Protein AF-A0A496Q252-F1 (afdb_monomer_lite)

Structure (mmCIF, N/CA/C/O backbone):
data_AF-A0A496Q252-F1
#
_entry.id   AF-A0A496Q252-F1
#
loop_
_atom_site.group_PDB
_atom_site.id
_atom_site.type_symbol
_atom_site.label_atom_id
_atom_site.label_alt_id
_atom_site.label_comp_id
_atom_site.label_asym_id
_atom_site.label_entity_id
_atom_site.label_seq_id
_atom_site.pdbx_PDB_ins_code
_atom_site.Cartn_x
_atom_site.Cartn_y
_atom_site.Cartn_z
_atom_site.occupancy
_atom_site.B_iso_or_equiv
_atom_site.auth_seq_id
_atom_site.auth_comp_id
_atom_site.auth_asym_id
_atom_site.auth_atom_id
_atom_site.pdbx_PDB_model_num
ATOM 1 N N . MET A 1 1 ? 22.575 -12.808 -29.974 1.00 61.84 1 MET A N 1
ATOM 2 C CA . MET A 1 1 ? 21.930 -11.488 -29.764 1.00 61.84 1 MET A CA 1
ATOM 3 C C . MET A 1 1 ? 20.449 -11.623 -29.389 1.00 61.84 1 MET A C 1
ATOM 5 O O . MET A 1 1 ? 20.064 -11.072 -28.369 1.00 61.84 1 MET A O 1
ATOM 9 N N . ALA A 1 2 ? 19.651 -12.430 -30.106 1.00 67.44 2 ALA A N 1
ATOM 10 C CA . ALA A 1 2 ? 18.228 -12.668 -29.800 1.00 67.44 2 ALA A CA 1
ATOM 11 C C . ALA A 1 2 ? 17.941 -13.207 -28.378 1.00 67.44 2 ALA A C 1
ATOM 13 O O . ALA A 1 2 ? 17.053 -12.701 -27.701 1.00 67.44 2 ALA A O 1
ATOM 14 N N . ALA A 1 3 ? 18.739 -14.159 -27.874 1.00 73.56 3 ALA A N 1
ATOM 15 C CA . ALA A 1 3 ? 18.560 -14.714 -26.525 1.00 73.56 3 ALA A CA 1
ATOM 16 C C . ALA A 1 3 ? 18.685 -13.662 -25.401 1.00 73.56 3 ALA A C 1
ATOM 18 O O . ALA A 1 3 ? 17.952 -13.711 -24.421 1.00 73.56 3 ALA A O 1
ATOM 19 N N . LYS A 1 4 ? 19.560 -12.660 -25.574 1.00 69.56 4 LYS A N 1
ATOM 20 C CA . LYS A 1 4 ? 19.781 -11.590 -24.588 1.00 69.56 4 LYS A CA 1
ATOM 21 C C . LYS A 1 4 ? 18.603 -10.610 -24.527 1.00 69.56 4 LYS A C 1
ATOM 23 O O . LYS A 1 4 ? 18.267 -10.132 -23.452 1.00 69.56 4 LYS A O 1
ATOM 28 N N . LEU A 1 5 ? 17.950 -10.356 -25.664 1.00 75.56 5 LEU A N 1
ATOM 29 C CA . LEU A 1 5 ? 16.748 -9.516 -25.736 1.00 75.56 5 LEU A CA 1
ATOM 30 C C . LEU A 1 5 ? 15.533 -10.203 -25.089 1.00 75.56 5 LEU A C 1
ATOM 32 O O . LEU A 1 5 ? 14.751 -9.548 -24.403 1.00 75.56 5 LEU A O 1
ATOM 36 N N . ILE A 1 6 ? 15.409 -11.524 -25.251 1.00 77.00 6 ILE A N 1
ATOM 37 C CA . ILE A 1 6 ? 14.351 -12.326 -24.617 1.00 77.00 6 ILE A CA 1
ATOM 38 C C . ILE A 1 6 ? 14.518 -12.343 -23.090 1.00 77.00 6 ILE A C 1
ATOM 40 O O . ILE A 1 6 ? 13.535 -12.151 -22.373 1.00 77.00 6 ILE A O 1
ATOM 44 N N . ASP A 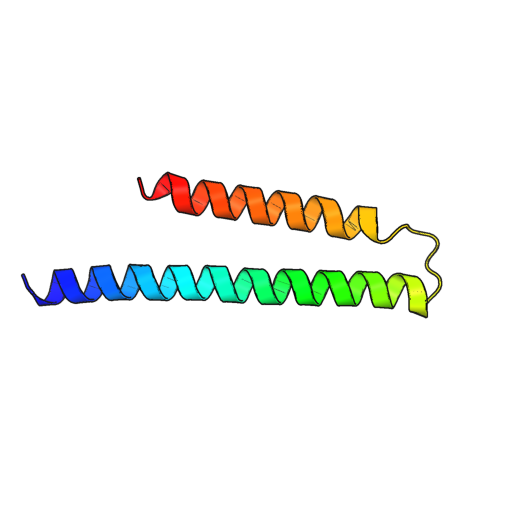1 7 ? 15.745 -12.514 -22.583 1.00 76.50 7 ASP A N 1
ATOM 45 C CA . ASP A 1 7 ? 15.994 -12.543 -21.135 1.00 76.50 7 ASP A CA 1
ATOM 46 C C . ASP A 1 7 ? 15.714 -11.184 -20.473 1.00 76.50 7 ASP A C 1
ATOM 48 O O . ASP A 1 7 ? 15.039 -11.124 -19.448 1.00 76.50 7 ASP A O 1
ATOM 52 N N . LEU A 1 8 ? 16.118 -10.076 -21.111 1.00 75.00 8 LEU A N 1
ATOM 53 C CA . LEU A 1 8 ? 15.821 -8.715 -20.639 1.00 75.00 8 LEU A CA 1
ATOM 54 C C . LEU A 1 8 ? 14.310 -8.436 -20.582 1.00 75.00 8 LEU A C 1
ATOM 56 O O . LEU A 1 8 ? 13.807 -7.898 -19.591 1.00 75.00 8 LEU A O 1
ATOM 60 N N . GLY A 1 9 ? 13.569 -8.848 -21.615 1.00 75.12 9 GLY A N 1
ATOM 61 C CA . GLY A 1 9 ? 12.112 -8.707 -21.651 1.00 75.12 9 GLY A CA 1
ATOM 62 C C . GLY A 1 9 ? 11.401 -9.555 -20.592 1.00 75.12 9 GLY A C 1
ATOM 63 O O . GLY A 1 9 ? 10.408 -9.114 -20.006 1.00 75.12 9 GLY A O 1
ATOM 64 N N . ARG A 1 10 ? 11.916 -10.756 -20.309 1.00 77.12 10 ARG A N 1
ATOM 65 C CA . ARG A 1 10 ? 11.381 -11.650 -19.273 1.00 77.12 10 ARG A CA 1
ATOM 66 C C . ARG A 1 10 ? 11.672 -11.123 -17.865 1.00 77.12 10 ARG A C 1
ATOM 68 O O . ARG A 1 10 ? 10.779 -11.155 -17.021 1.00 77.12 10 ARG A O 1
ATOM 75 N N . LEU A 1 11 ? 12.870 -10.582 -17.635 1.00 78.00 11 LEU A N 1
ATOM 76 C CA . LEU A 1 11 ? 13.264 -9.977 -16.360 1.00 78.00 11 LEU A CA 1
ATOM 77 C C . LEU A 1 11 ? 12.391 -8.760 -16.018 1.00 78.00 11 LEU A C 1
ATOM 79 O O . LEU A 1 11 ? 11.965 -8.604 -14.876 1.00 78.00 11 LEU A O 1
ATOM 83 N N . SER A 1 12 ? 12.080 -7.929 -17.020 1.00 82.62 12 SER A N 1
ATOM 84 C CA . SER A 1 12 ? 11.201 -6.764 -16.860 1.00 82.62 12 SER A CA 1
ATOM 85 C C . SER A 1 12 ? 9.776 -7.170 -16.456 1.00 82.62 12 SER A C 1
ATOM 87 O O . SER A 1 12 ? 9.249 -6.672 -15.462 1.00 82.62 12 SER A O 1
ATOM 89 N N . ARG A 1 13 ? 9.178 -8.157 -17.141 1.00 84.88 13 ARG A N 1
ATOM 90 C CA . ARG A 1 13 ? 7.827 -8.649 -16.804 1.00 84.88 13 ARG A CA 1
ATOM 91 C C . ARG A 1 13 ? 7.758 -9.322 -15.440 1.00 84.88 13 ARG A C 1
ATOM 93 O O . ARG A 1 13 ? 6.827 -9.054 -14.692 1.00 84.88 13 ARG A O 1
ATOM 100 N N . ALA A 1 14 ? 8.726 -10.177 -15.113 1.00 86.50 14 ALA A N 1
ATOM 101 C CA . ALA A 1 14 ? 8.761 -10.849 -13.815 1.00 86.50 14 ALA A CA 1
ATOM 102 C C . ALA A 1 14 ? 8.830 -9.838 -12.664 1.00 86.50 14 ALA A C 1
ATOM 104 O O . ALA A 1 14 ? 8.186 -10.019 -11.635 1.00 86.50 14 ALA A O 1
ATOM 105 N N . HIS A 1 15 ? 9.568 -8.745 -12.859 1.00 87.06 15 HIS A N 1
ATOM 106 C CA . HIS A 1 15 ? 9.675 -7.697 -11.858 1.00 87.06 15 HIS A CA 1
ATOM 107 C C . HIS A 1 15 ? 8.387 -6.876 -11.716 1.00 87.06 15 HIS A C 1
ATOM 109 O O . HIS A 1 15 ? 7.991 -6.581 -10.593 1.00 87.06 15 HIS A O 1
ATOM 115 N N . LEU A 1 16 ? 7.711 -6.541 -12.822 1.00 87.50 16 LEU A N 1
ATOM 116 C CA . LEU A 1 16 ? 6.401 -5.877 -12.772 1.00 87.50 16 LEU A CA 1
ATOM 117 C C . LEU A 1 16 ? 5.354 -6.751 -12.066 1.00 87.50 16 LEU A C 1
ATOM 119 O O . LEU A 1 16 ? 4.652 -6.262 -11.186 1.00 87.50 16 LEU A O 1
ATOM 123 N N . LEU A 1 17 ? 5.318 -8.050 -12.381 1.00 90.88 17 LEU A N 1
ATOM 124 C CA . LEU A 1 17 ? 4.445 -9.018 -11.707 1.00 90.88 17 LEU A CA 1
ATOM 125 C C . LEU A 1 17 ? 4.755 -9.125 -10.211 1.00 90.88 17 LEU A C 1
ATOM 127 O O . LEU A 1 17 ? 3.843 -9.187 -9.393 1.00 90.88 17 LEU A O 1
ATOM 131 N N . PHE A 1 18 ? 6.034 -9.122 -9.834 1.00 92.12 18 PHE A N 1
ATOM 132 C CA . PHE A 1 18 ? 6.428 -9.124 -8.427 1.00 92.12 18 PHE A CA 1
ATOM 133 C C . PHE A 1 18 ? 5.907 -7.882 -7.691 1.00 92.12 18 PHE A C 1
ATOM 135 O O . PHE A 1 18 ? 5.385 -7.994 -6.583 1.00 92.12 18 PHE A O 1
ATOM 142 N N . LEU A 1 19 ? 6.013 -6.710 -8.320 1.00 92.50 19 LEU A N 1
ATOM 143 C CA . LEU A 1 19 ? 5.552 -5.440 -7.763 1.00 92.50 19 LEU A CA 1
ATOM 144 C C . LEU A 1 19 ? 4.024 -5.430 -7.591 1.00 92.50 19 LEU A C 1
ATOM 146 O O . LEU A 1 19 ? 3.521 -5.024 -6.544 1.00 92.50 19 LEU A O 1
ATOM 150 N N . GLU A 1 20 ? 3.293 -5.955 -8.572 1.00 92.62 20 GLU A N 1
ATOM 151 C CA . GLU A 1 20 ? 1.838 -6.120 -8.513 1.00 92.62 20 GLU A CA 1
ATOM 152 C C . GLU A 1 20 ? 1.410 -7.066 -7.378 1.00 92.62 20 GLU A C 1
ATOM 154 O O . GLU A 1 20 ? 0.571 -6.705 -6.550 1.00 92.62 20 GLU A O 1
ATOM 159 N N . ILE A 1 21 ? 2.041 -8.240 -7.269 1.00 96.25 21 ILE A N 1
ATOM 160 C CA . ILE A 1 21 ? 1.771 -9.201 -6.187 1.00 96.25 21 ILE A CA 1
ATOM 161 C C . ILE A 1 21 ? 2.066 -8.570 -4.821 1.00 96.25 21 ILE A C 1
ATOM 163 O O . ILE A 1 21 ? 1.278 -8.725 -3.885 1.00 96.25 21 ILE A O 1
ATOM 167 N N . ALA A 1 22 ? 3.169 -7.829 -4.695 1.00 95.00 22 ALA A N 1
ATOM 168 C CA . ALA A 1 22 ? 3.516 -7.143 -3.455 1.00 95.00 22 ALA A CA 1
ATOM 169 C C . ALA A 1 22 ? 2.427 -6.140 -3.037 1.00 95.00 22 ALA A C 1
ATOM 171 O O . ALA A 1 22 ? 2.023 -6.128 -1.871 1.00 95.00 22 ALA A O 1
ATOM 172 N N . TRP A 1 23 ? 1.891 -5.358 -3.979 1.00 96.62 23 TRP A N 1
ATOM 173 C CA . TRP A 1 23 ? 0.774 -4.446 -3.713 1.00 96.62 23 TRP A CA 1
ATOM 174 C C . TRP A 1 23 ? -0.483 -5.174 -3.238 1.00 96.62 23 TRP A C 1
ATOM 176 O O . TRP A 1 23 ? -1.098 -4.746 -2.258 1.00 96.62 23 TRP A O 1
ATOM 186 N N . VAL A 1 24 ? -0.835 -6.298 -3.868 1.00 97.56 24 VAL A N 1
ATOM 187 C CA . VAL A 1 24 ? -1.981 -7.121 -3.447 1.00 97.56 24 VAL A CA 1
ATOM 188 C C . VAL A 1 24 ? -1.814 -7.593 -1.999 1.00 97.56 24 VAL A C 1
ATOM 190 O O . VAL A 1 24 ? -2.739 -7.459 -1.194 1.00 97.56 24 VAL A O 1
ATOM 193 N N . VAL A 1 25 ? -0.625 -8.079 -1.633 1.00 97.69 25 VAL A N 1
ATOM 194 C CA . VAL A 1 25 ? -0.324 -8.527 -0.263 1.00 97.69 25 VAL A CA 1
ATOM 195 C C . VAL A 1 25 ? -0.418 -7.370 0.740 1.00 97.69 25 VAL A C 1
ATOM 197 O O . VAL A 1 25 ? -0.993 -7.532 1.820 1.00 97.69 25 VAL A O 1
ATOM 200 N N . ILE A 1 26 ? 0.091 -6.186 0.389 1.00 96.94 26 ILE A N 1
ATOM 201 C CA . ILE A 1 26 ? 0.022 -4.991 1.244 1.00 96.94 26 ILE A CA 1
ATOM 202 C C . ILE A 1 26 ? -1.431 -4.570 1.489 1.00 96.94 26 ILE A C 1
ATOM 204 O O . ILE A 1 26 ? -1.804 -4.298 2.635 1.00 96.94 26 ILE A O 1
ATOM 208 N N . ILE A 1 27 ? -2.262 -4.543 0.444 1.00 95.94 27 ILE A N 1
ATOM 209 C CA . ILE A 1 27 ? -3.684 -4.191 0.556 1.00 95.94 27 ILE A CA 1
ATOM 210 C C . ILE A 1 27 ? -4.414 -5.211 1.433 1.00 95.94 27 ILE A C 1
ATOM 212 O O . ILE A 1 27 ? -5.119 -4.816 2.365 1.00 95.94 27 ILE A O 1
ATOM 216 N N . ALA A 1 28 ? -4.190 -6.508 1.202 1.00 97.50 28 ALA A N 1
ATOM 217 C CA . ALA A 1 28 ? -4.776 -7.572 2.014 1.00 97.50 28 ALA A CA 1
ATOM 218 C C . ALA A 1 28 ? -4.416 -7.413 3.502 1.00 97.50 28 ALA A C 1
ATOM 220 O O . ALA A 1 28 ? -5.295 -7.470 4.366 1.00 97.50 28 ALA A O 1
ATOM 221 N N . LYS A 1 29 ? -3.149 -7.107 3.813 1.00 96.25 29 LYS A N 1
ATOM 222 C CA . LYS A 1 29 ? -2.707 -6.796 5.181 1.00 96.25 29 LYS A CA 1
ATOM 223 C C . LYS A 1 29 ? -3.422 -5.573 5.755 1.00 96.25 29 LYS A C 1
ATOM 225 O O . LYS A 1 29 ? -3.790 -5.583 6.927 1.00 96.25 29 LYS A O 1
ATOM 230 N N . CYS A 1 30 ? -3.613 -4.511 4.975 1.00 96.69 30 CYS A N 1
ATOM 231 C CA . CYS A 1 30 ? -4.290 -3.302 5.455 1.00 96.69 30 CYS A CA 1
ATOM 232 C C . CYS A 1 30 ? -5.763 -3.570 5.795 1.00 96.69 30 CYS A C 1
ATOM 234 O O . CYS A 1 30 ? -6.236 -3.116 6.837 1.00 96.69 30 CYS A O 1
ATOM 236 N N . ILE A 1 31 ? -6.453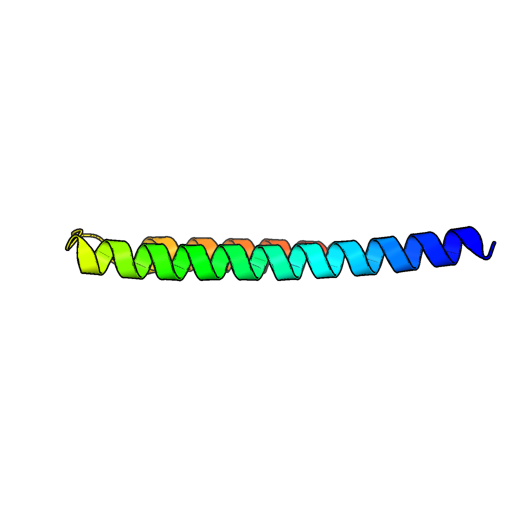 -4.369 4.976 1.00 96.44 31 ILE A N 1
ATOM 237 C CA . ILE A 1 31 ? -7.819 -4.833 5.255 1.00 96.44 31 ILE A CA 1
ATOM 238 C C . ILE A 1 31 ? -7.84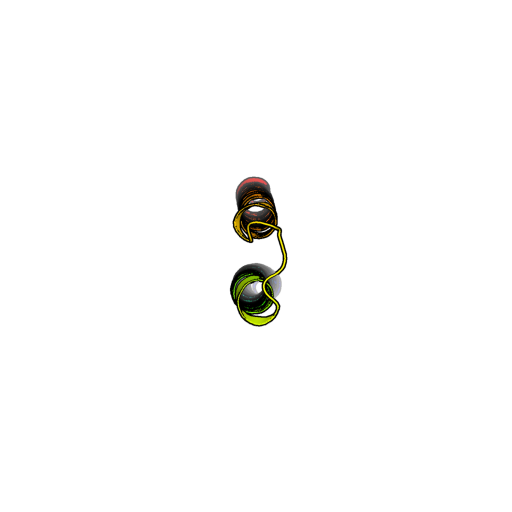2 -5.675 6.536 1.00 96.44 31 ILE A C 1
ATOM 240 O O . ILE A 1 31 ? -8.681 -5.437 7.404 1.00 96.44 31 ILE A O 1
ATOM 244 N N . ALA A 1 32 ? -6.891 -6.601 6.699 1.00 96.25 32 ALA A N 1
ATOM 245 C CA . ALA A 1 32 ? -6.787 -7.427 7.901 1.00 96.25 32 ALA A CA 1
ATOM 246 C C . ALA A 1 32 ? -6.572 -6.588 9.173 1.00 96.25 32 ALA A C 1
ATOM 248 O O . ALA A 1 32 ? -7.185 -6.871 10.198 1.00 96.25 32 ALA A O 1
ATOM 249 N N . VAL A 1 33 ? -5.761 -5.526 9.109 1.00 95.56 33 VAL A N 1
ATOM 250 C CA . VAL A 1 33 ? -5.563 -4.590 10.230 1.00 95.56 33 VAL A CA 1
ATOM 251 C C . VAL A 1 33 ? -6.845 -3.824 10.556 1.00 95.56 33 VAL A C 1
ATOM 253 O O . VAL A 1 33 ? -7.212 -3.730 11.725 1.00 95.56 33 VAL A O 1
ATOM 256 N N . ALA A 1 34 ? -7.541 -3.289 9.548 1.00 94.12 34 ALA A N 1
ATOM 257 C CA . ALA A 1 34 ? -8.805 -2.584 9.765 1.00 94.12 34 ALA A CA 1
ATOM 258 C C . ALA A 1 34 ? -9.862 -3.508 10.392 1.00 94.12 34 ALA A C 1
ATOM 260 O O . ALA A 1 34 ? -10.536 -3.127 11.351 1.00 94.12 34 ALA A O 1
ATOM 261 N N . TRP A 1 35 ? -9.953 -4.744 9.894 1.00 95.62 35 TRP A N 1
ATOM 262 C CA . TRP A 1 35 ? -10.819 -5.775 10.453 1.00 95.62 35 TRP A CA 1
ATOM 263 C C . TRP A 1 35 ? -10.444 -6.107 11.899 1.00 95.62 35 TRP A C 1
ATOM 265 O O . TRP A 1 35 ? -11.317 -6.099 12.758 1.00 95.62 35 TRP A O 1
ATOM 275 N N . ALA A 1 36 ? -9.161 -6.327 12.185 1.00 94.44 36 ALA A N 1
ATOM 276 C CA . ALA A 1 36 ? -8.655 -6.661 13.513 1.00 94.44 36 ALA A CA 1
ATOM 277 C C . ALA A 1 36 ? -8.989 -5.586 14.555 1.00 94.44 36 ALA A C 1
ATOM 279 O O . ALA A 1 36 ? -9.492 -5.889 15.636 1.00 94.44 36 ALA A O 1
ATOM 280 N N . VAL A 1 37 ? -8.735 -4.319 14.217 1.00 95.25 37 VAL A N 1
ATOM 281 C CA . VAL A 1 37 ? -9.014 -3.185 15.106 1.00 95.25 37 VAL A CA 1
ATOM 282 C C . VAL A 1 37 ? -10.504 -3.099 15.426 1.00 95.25 37 VAL A C 1
ATOM 284 O O . VAL A 1 37 ? -10.860 -2.925 16.589 1.00 95.25 37 VAL A O 1
ATOM 287 N N . ASN A 1 38 ? -11.367 -3.274 14.421 1.00 92.44 38 ASN A N 1
ATOM 288 C CA . ASN A 1 38 ? -12.815 -3.257 14.613 1.00 92.44 38 ASN A CA 1
ATOM 289 C C . ASN A 1 38 ? -13.314 -4.489 15.391 1.00 92.44 38 ASN A C 1
ATOM 291 O O . ASN A 1 38 ? -14.128 -4.363 16.299 1.00 92.44 38 ASN A O 1
ATOM 295 N N . HIS A 1 39 ? -12.807 -5.680 15.064 1.00 95.81 39 HIS A N 1
ATOM 296 C CA . HIS A 1 39 ? -13.256 -6.946 15.643 1.00 95.81 39 HIS A CA 1
ATOM 297 C C . HIS A 1 39 ? -12.873 -7.086 17.121 1.00 95.81 39 HIS A C 1
ATOM 299 O O . HIS A 1 39 ? -13.691 -7.522 17.927 1.00 95.81 39 HIS A O 1
ATOM 305 N N . TRP A 1 40 ? -11.659 -6.673 17.490 1.00 95.19 40 TRP A N 1
ATOM 306 C CA . TRP A 1 40 ? -11.174 -6.738 18.873 1.00 95.19 40 TRP A CA 1
ATOM 307 C C . TRP A 1 40 ? -11.297 -5.415 19.634 1.00 95.19 40 TRP A C 1
ATOM 309 O O . TRP A 1 40 ? -10.834 -5.333 20.769 1.00 95.19 40 TRP A O 1
ATOM 319 N N . SER A 1 41 ? -11.921 -4.390 19.036 1.00 90.62 41 SER A N 1
ATOM 320 C CA . SER A 1 41 ? -12.103 -3.059 19.644 1.00 90.62 41 SER A CA 1
ATOM 321 C C . SER A 1 41 ? -10.804 -2.502 20.239 1.00 90.62 41 SER A C 1
ATOM 323 O O . SER A 1 41 ? -10.773 -1.961 21.345 1.00 90.62 41 SER A O 1
ATOM 325 N N . ILE A 1 42 ? -9.703 -2.679 19.504 1.00 90.69 42 ILE A N 1
ATOM 326 C CA . ILE A 1 42 ? -8.378 -2.238 19.938 1.00 90.69 42 ILE A CA 1
ATOM 327 C C . ILE A 1 42 ? -8.418 -0.705 20.041 1.00 90.69 42 ILE A C 1
ATOM 329 O O . ILE A 1 42 ? -8.851 -0.060 19.084 1.00 90.69 42 ILE A O 1
ATOM 333 N N . PRO A 1 43 ? -7.940 -0.090 21.140 1.00 91.50 43 PRO A N 1
ATOM 334 C CA . PRO A 1 43 ? -7.972 1.362 21.342 1.00 91.50 43 PRO A CA 1
ATOM 335 C C . PRO A 1 43 ? -6.895 2.091 20.513 1.00 91.50 43 PRO A C 1
ATOM 337 O O . PRO A 1 43 ? -6.188 2.969 21.001 1.00 91.50 43 PRO A O 1
ATOM 340 N N . ILE A 1 44 ? -6.726 1.698 19.252 1.00 90.50 44 ILE A N 1
ATOM 341 C CA . ILE A 1 44 ? -5.764 2.248 18.301 1.00 90.50 44 ILE A CA 1
ATOM 342 C C . ILE A 1 44 ? -6.515 2.493 16.997 1.00 90.50 44 ILE A C 1
ATOM 344 O O . ILE A 1 44 ? -7.227 1.622 16.508 1.00 90.50 44 ILE A O 1
ATOM 348 N N . ASN A 1 45 ? -6.334 3.665 16.391 1.00 89.88 45 ASN A N 1
ATOM 349 C CA . ASN A 1 45 ? -6.901 3.923 15.072 1.00 89.88 45 ASN A CA 1
ATOM 350 C C . ASN A 1 45 ? -6.081 3.182 13.996 1.00 89.88 45 ASN A C 1
ATOM 352 O O . ASN A 1 45 ? -4.890 3.445 13.824 1.00 89.88 45 ASN A O 1
ATOM 356 N N . ALA A 1 46 ? -6.735 2.281 13.252 1.00 92.12 46 ALA A N 1
ATOM 357 C CA . ALA A 1 46 ? -6.129 1.466 12.194 1.00 92.12 46 ALA A CA 1
ATOM 358 C C . ALA A 1 46 ? -5.359 2.291 11.144 1.00 92.12 46 ALA A C 1
ATOM 360 O O . ALA A 1 46 ? -4.364 1.815 10.589 1.00 92.12 46 ALA A O 1
ATOM 361 N N . ALA A 1 47 ? -5.771 3.541 10.903 1.00 91.88 47 ALA A N 1
ATOM 362 C CA . ALA A 1 47 ? -5.100 4.451 9.980 1.00 91.88 47 ALA A CA 1
ATOM 363 C C . ALA A 1 47 ? -3.626 4.688 10.350 1.00 91.88 47 ALA A C 1
ATOM 365 O O . ALA A 1 47 ? -2.792 4.764 9.449 1.00 91.88 47 ALA A O 1
ATOM 366 N N . TRP A 1 48 ? -3.273 4.700 11.643 1.00 93.81 48 TRP A N 1
ATOM 367 C CA . TRP A 1 48 ? -1.880 4.852 12.093 1.00 93.81 48 TRP A CA 1
ATOM 368 C C . TRP A 1 48 ? -0.961 3.727 11.623 1.00 93.81 48 TRP A C 1
ATOM 370 O O . TRP A 1 48 ? 0.242 3.929 11.509 1.00 93.81 48 TRP A O 1
ATOM 380 N N . VAL A 1 49 ? -1.512 2.550 11.333 1.00 93.44 49 VAL A N 1
ATOM 381 C CA . VAL A 1 49 ? -0.749 1.398 10.840 1.00 93.44 49 VAL A CA 1
ATOM 382 C C . VAL A 1 49 ? -0.806 1.324 9.313 1.00 93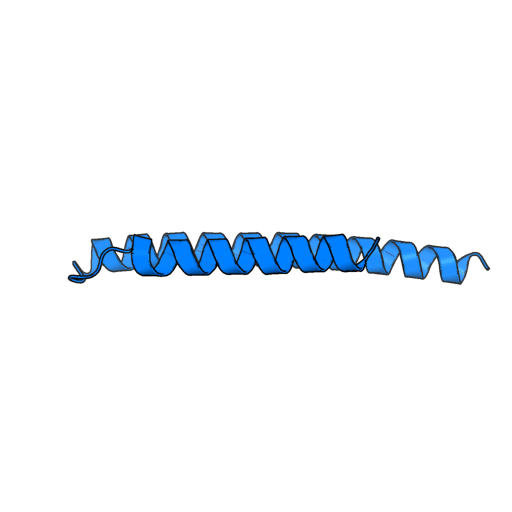.44 49 VAL A C 1
ATOM 384 O O . VAL A 1 49 ? 0.186 0.990 8.660 1.00 93.44 49 VAL A O 1
ATOM 387 N N . ILE A 1 50 ? -1.966 1.623 8.727 1.00 95.25 50 ILE A N 1
ATOM 388 C CA . ILE A 1 50 ? -2.207 1.518 7.282 1.00 95.25 50 ILE A CA 1
ATOM 389 C C . ILE A 1 50 ? -1.450 2.609 6.517 1.00 95.25 50 ILE A C 1
ATOM 391 O O . ILE A 1 50 ? -0.708 2.296 5.587 1.00 95.25 50 ILE A O 1
ATOM 395 N N . VAL A 1 51 ? -1.583 3.870 6.934 1.00 95.81 51 VAL A N 1
ATOM 396 C CA . VAL A 1 51 ? -1.019 5.032 6.230 1.00 95.81 51 VAL A CA 1
ATOM 397 C C . VAL A 1 51 ? 0.502 4.937 6.040 1.00 95.81 51 VAL A C 1
ATOM 399 O O . VAL A 1 51 ? 0.938 5.000 4.890 1.00 95.81 51 VAL A O 1
ATOM 402 N N . PRO A 1 52 ? 1.337 4.718 7.078 1.00 96.06 52 PRO A N 1
ATOM 403 C CA . PRO A 1 52 ? 2.784 4.614 6.876 1.00 96.06 52 PRO A CA 1
ATOM 404 C C . PRO A 1 52 ? 3.179 3.401 6.026 1.00 96.06 52 PRO A C 1
ATOM 406 O O . PRO A 1 52 ? 4.132 3.492 5.255 1.00 96.06 52 PRO A O 1
ATOM 409 N N . THR A 1 53 ? 2.427 2.292 6.101 1.00 96.06 53 THR A N 1
ATOM 410 C CA . THR A 1 53 ? 2.669 1.119 5.242 1.00 96.06 53 THR A CA 1
ATOM 411 C C . THR A 1 53 ? 2.480 1.485 3.766 1.00 96.06 53 THR A C 1
ATOM 413 O O . THR A 1 53 ? 3.339 1.179 2.941 1.00 96.06 53 THR A O 1
ATOM 416 N N . LEU A 1 54 ? 1.374 2.161 3.435 1.00 95.81 54 LEU A N 1
ATOM 417 C CA . LEU A 1 54 ? 1.065 2.565 2.061 1.00 95.81 54 LEU A CA 1
ATOM 418 C C . LEU A 1 54 ? 2.040 3.622 1.537 1.00 95.81 54 LEU A C 1
ATOM 420 O O . LEU A 1 54 ? 2.482 3.517 0.396 1.00 95.81 54 LEU A O 1
ATOM 424 N N . ILE A 1 55 ? 2.415 4.602 2.367 1.00 97.06 55 ILE A N 1
ATOM 425 C CA . ILE A 1 55 ? 3.411 5.619 1.997 1.00 97.06 55 ILE A CA 1
ATOM 426 C C . ILE A 1 55 ? 4.743 4.949 1.662 1.00 97.06 55 ILE A C 1
ATOM 428 O O . ILE A 1 55 ? 5.314 5.216 0.608 1.00 97.06 55 ILE A O 1
ATOM 432 N N . PHE A 1 56 ? 5.227 4.051 2.521 1.00 96.06 56 PHE A N 1
ATOM 433 C CA . PHE A 1 56 ? 6.502 3.381 2.286 1.00 96.06 56 PHE A CA 1
ATOM 434 C C . PHE A 1 56 ? 6.461 2.497 1.033 1.00 96.06 56 PHE A C 1
ATOM 436 O O . PHE A 1 56 ? 7.372 2.556 0.210 1.00 96.06 56 PHE A O 1
ATOM 443 N N . ALA A 1 57 ? 5.377 1.741 0.836 1.00 94.94 57 ALA A N 1
ATOM 444 C CA . ALA A 1 57 ? 5.173 0.945 -0.372 1.00 94.94 57 ALA A CA 1
ATOM 445 C C . ALA A 1 57 ? 5.174 1.803 -1.648 1.00 94.94 57 ALA A C 1
ATOM 447 O O . ALA A 1 57 ? 5.819 1.441 -2.634 1.00 94.94 57 ALA A O 1
ATOM 448 N N . ALA A 1 58 ? 4.503 2.958 -1.619 1.00 94.75 58 ALA A N 1
ATOM 449 C CA . ALA A 1 58 ? 4.486 3.905 -2.729 1.00 94.75 58 ALA A CA 1
ATOM 450 C C . ALA A 1 58 ? 5.882 4.476 -3.009 1.00 94.75 58 ALA A C 1
ATOM 452 O O . ALA A 1 58 ? 6.320 4.461 -4.156 1.00 94.75 58 ALA A O 1
ATOM 453 N N . VAL A 1 59 ? 6.616 4.902 -1.977 1.00 96.88 59 VAL A N 1
ATOM 454 C CA . VAL A 1 59 ? 7.989 5.417 -2.120 1.00 96.88 59 VAL A CA 1
ATOM 455 C C . VAL A 1 59 ? 8.914 4.361 -2.720 1.00 96.88 59 VAL A C 1
ATOM 457 O O . VAL A 1 59 ? 9.608 4.642 -3.693 1.00 96.88 59 VAL A O 1
ATOM 460 N N . VAL A 1 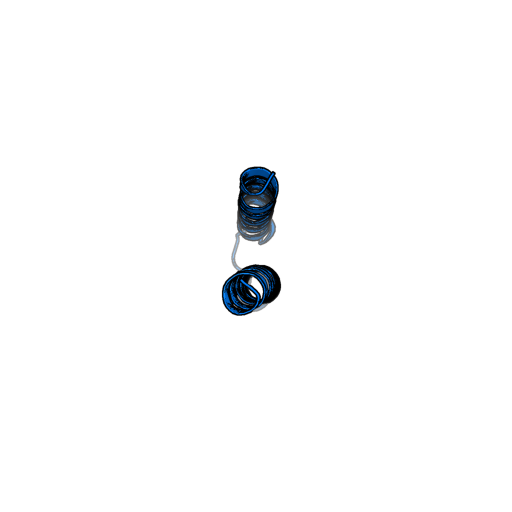60 ? 8.898 3.133 -2.200 1.00 94.50 60 VAL A N 1
ATOM 461 C CA . VAL A 1 60 ? 9.723 2.036 -2.732 1.00 94.50 60 VAL A CA 1
ATOM 462 C C . VAL A 1 60 ? 9.344 1.713 -4.178 1.00 94.50 60 VAL A C 1
ATOM 464 O O . VAL A 1 60 ? 10.229 1.505 -5.007 1.00 94.50 60 VAL A O 1
ATOM 467 N N . THR A 1 61 ? 8.049 1.725 -4.506 1.00 92.69 61 THR A N 1
ATOM 468 C CA . THR A 1 61 ? 7.564 1.534 -5.882 1.00 92.69 61 THR A CA 1
ATOM 469 C C . THR A 1 61 ? 8.111 2.616 -6.812 1.00 92.69 61 THR A C 1
ATOM 471 O O . THR A 1 61 ? 8.676 2.293 -7.855 1.00 92.69 61 THR A O 1
ATOM 474 N N . LEU A 1 62 ? 8.010 3.889 -6.417 1.00 94.00 62 LEU A N 1
ATOM 475 C CA . LEU A 1 62 ? 8.517 5.023 -7.192 1.00 94.00 62 LEU A CA 1
ATOM 476 C C . LEU A 1 62 ? 10.032 4.947 -7.388 1.00 94.00 62 LEU A C 1
ATOM 478 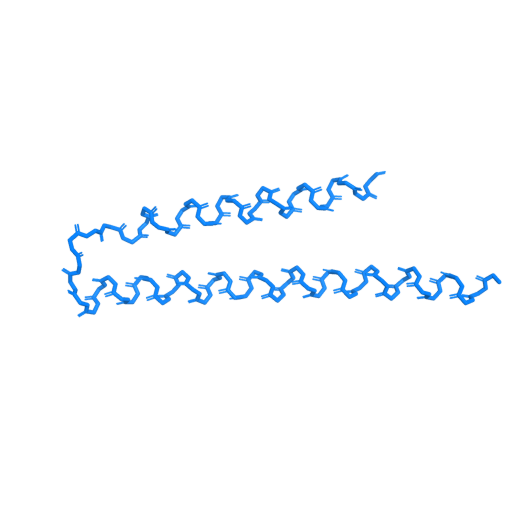O O . LEU A 1 62 ? 10.504 5.116 -8.508 1.00 94.00 62 LEU A O 1
ATOM 482 N N . LEU A 1 63 ? 10.788 4.631 -6.334 1.00 92.81 63 LEU A N 1
ATOM 483 C CA . LEU A 1 63 ? 12.240 4.455 -6.420 1.00 92.81 63 LEU A CA 1
ATOM 484 C C . LEU A 1 63 ? 12.619 3.303 -7.353 1.00 92.81 63 LEU A C 1
ATOM 486 O O . LEU A 1 63 ? 13.543 3.442 -8.143 1.00 92.81 63 LEU A O 1
ATOM 490 N N . THR A 1 64 ? 11.883 2.193 -7.299 1.00 88.12 64 THR A N 1
ATOM 491 C CA . THR A 1 64 ? 12.122 1.017 -8.150 1.00 88.12 64 THR A CA 1
ATOM 492 C C . THR A 1 64 ? 11.847 1.306 -9.626 1.00 88.12 64 THR A C 1
ATOM 494 O O . THR A 1 64 ? 12.515 0.753 -10.500 1.00 88.12 64 THR A O 1
ATOM 497 N N . ILE A 1 65 ? 10.856 2.152 -9.917 1.00 87.56 65 ILE A N 1
ATOM 498 C CA . ILE A 1 65 ? 10.548 2.592 -11.282 1.00 87.56 65 ILE A CA 1
ATOM 499 C C . ILE A 1 65 ? 11.596 3.607 -11.753 1.00 87.56 65 ILE A C 1
ATOM 501 O O . ILE A 1 65 ? 12.148 3.437 -12.833 1.00 87.56 65 ILE A O 1
ATOM 505 N N . SER A 1 66 ? 11.923 4.604 -10.926 1.00 89.19 66 SER A N 1
ATOM 506 C CA . SER A 1 66 ? 12.898 5.651 -11.256 1.00 89.19 66 SER A CA 1
ATOM 507 C C . SER A 1 66 ? 14.320 5.110 -11.423 1.00 89.19 66 SER A C 1
ATOM 509 O O . SER A 1 66 ? 15.032 5.554 -12.310 1.00 89.19 66 SER A O 1
ATOM 511 N N . SER A 1 67 ? 14.734 4.099 -10.653 1.00 83.62 67 SER A N 1
ATOM 512 C CA . SER A 1 67 ? 16.060 3.479 -10.803 1.00 83.62 67 SER A CA 1
ATOM 513 C C . SER A 1 67 ? 16.236 2.675 -12.100 1.00 83.62 67 SER A C 1
ATOM 515 O O . SER A 1 67 ? 17.275 2.043 -12.286 1.00 83.62 67 SER A O 1
ATOM 517 N N . ARG A 1 68 ? 15.196 2.580 -12.937 1.00 69.75 68 ARG A N 1
ATOM 518 C CA . ARG A 1 68 ? 15.229 1.893 -14.236 1.00 69.75 68 ARG A CA 1
ATOM 519 C C . ARG A 1 68 ? 15.317 2.850 -15.423 1.00 69.75 68 ARG A C 1
ATOM 521 O O . ARG A 1 68 ? 15.505 2.349 -16.532 1.00 69.75 68 ARG A O 1
ATOM 528 N N . GLU A 1 69 ? 15.136 4.151 -15.198 1.00 56.44 69 GLU A N 1
ATOM 529 C CA . GLU A 1 69 ? 15.414 5.213 -16.179 1.00 56.44 69 GLU A CA 1
ATOM 530 C C . GLU A 1 69 ? 16.925 5.458 -16.287 1.00 56.44 69 GLU A C 1
ATOM 532 O O . GLU A 1 69 ? 17.393 5.663 -17.430 1.00 56.44 69 GLU A O 1
#

pLDDT: mean 89.17, std 9.43, range [56.44, 97.69]

Foldseek 3Di:
DVVVVVVVVVVVVVVVVVLVVVVVVLVVVLVVLCCVCVVVVPPDDSCVVNVVSVVVSVVVVVCVVVVVD

Secondary structure (DSSP, 8-state):
-HHHHHHHHHHHHHHHHHHHHHHHHHHHHHHHHHHHHHHTT-SS-THHHHHHHHHHHHHHHHHHHHTT-

Sequence (69 aa):
MAAKLIDLGRLSRAHLLFLEIAWVVIIAKCIAVAWAVNHWSIPINAAWVIVPTLIFAAVVTLLTISSRE

Radius of gyration: 17.37 Å; chains: 1; bounding box: 35×20×51 Å